Protein AF-A0A2D5XBX0-F1 (afdb_monomer)

Nearest PDB structures (foldseek):
  6sv5-assembly1_A  TM=4.045E-01  e=2.972E+00  Bacillus pumilus
  2owl-assembly1_B  TM=3.789E-01  e=2.784E+00  Escherichia coli
  5tbf-assembly1_B  TM=2.995E-01  e=1.882E+00  Vibrio cholerae
  6sul-assembly2_C  TM=3.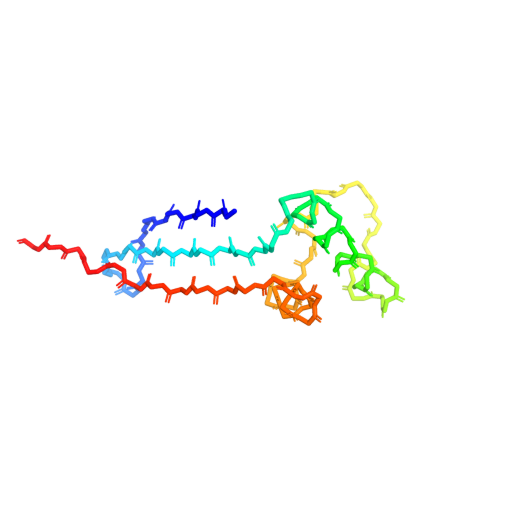680E-01  e=2.784E+00  Bacillus pumilus
  4xg7-assembly1_A  TM=3.502E-01  e=5.349E+00  Homo sapiens

Sequence (83 aa):
MLKVEAQGKKNDKDTSFEMTLSHEDGYDFTAIPVMACLLQYLDGSIQKPGLHWMGQLVEPVRLIADMEKMGIVMKTENVKTES

Radius of gyration: 15.23 Å; Cα contacts (8 Å, |Δi|>4): 92; chains: 1; bounding box: 36×26×45 Å

Structure (mmCIF, N/CA/C/O backbone):
data_AF-A0A2D5XBX0-F1
#
_entry.id   AF-A0A2D5XBX0-F1
#
loop_
_atom_site.group_PDB
_atom_site.id
_atom_site.type_symbol
_atom_site.label_atom_id
_atom_site.label_alt_id
_atom_site.label_comp_id
_atom_site.label_asym_id
_atom_site.label_entity_id
_atom_site.label_seq_id
_atom_site.pdbx_PDB_ins_code
_atom_site.Cartn_x
_atom_site.Cartn_y
_atom_site.Cartn_z
_atom_site.occupancy
_atom_site.B_iso_or_equiv
_atom_site.auth_seq_id
_atom_site.auth_comp_id
_atom_site.auth_asym_id
_atom_site.auth_atom_id
_atom_site.pdbx_PDB_model_num
ATOM 1 N N . MET A 1 1 ? 9.132 -3.178 11.367 1.00 87.44 1 MET A N 1
ATOM 2 C CA . MET A 1 1 ? 7.698 -3.085 11.721 1.00 87.44 1 MET A CA 1
ATOM 3 C C . MET A 1 1 ? 7.305 -1.621 11.746 1.00 87.44 1 MET A C 1
ATOM 5 O O . MET A 1 1 ? 8.040 -0.828 12.323 1.00 87.44 1 MET A O 1
ATOM 9 N N . LEU A 1 2 ? 6.189 -1.280 11.109 1.00 92.44 2 LEU A N 1
ATOM 10 C CA . LEU A 1 2 ? 5.590 0.053 11.093 1.00 92.44 2 LEU A CA 1
ATOM 11 C C . LEU A 1 2 ? 4.194 -0.034 11.706 1.00 92.44 2 LEU A C 1
ATOM 13 O O . LEU A 1 2 ? 3.495 -1.020 11.481 1.00 92.44 2 LEU A O 1
ATOM 17 N N . LYS A 1 3 ? 3.790 0.989 12.458 1.00 94.44 3 LYS A N 1
ATOM 18 C CA . LYS A 1 3 ? 2.468 1.067 13.079 1.00 94.44 3 LYS A CA 1
ATOM 19 C C . LYS A 1 3 ? 1.829 2.418 12.779 1.00 94.44 3 LYS A C 1
ATOM 21 O O . LYS A 1 3 ? 2.501 3.447 12.826 1.00 94.44 3 LYS A O 1
ATOM 26 N N . VAL A 1 4 ? 0.540 2.387 12.469 1.00 93.62 4 VAL A N 1
ATOM 27 C CA . VAL A 1 4 ? -0.310 3.557 12.257 1.00 93.62 4 VAL A CA 1
ATOM 28 C C . VAL A 1 4 ? -1.440 3.505 13.270 1.00 93.62 4 VAL A C 1
ATOM 30 O O . VAL A 1 4 ? -2.144 2.503 13.368 1.00 93.62 4 VAL A O 1
ATOM 33 N N . GLU A 1 5 ? -1.619 4.605 13.990 1.00 95.94 5 GLU A N 1
ATOM 34 C CA . GLU A 1 5 ? -2.757 4.839 14.873 1.00 95.94 5 GLU A CA 1
ATOM 35 C C . GLU A 1 5 ? -3.596 5.971 14.280 1.00 95.94 5 GLU A C 1
ATOM 37 O O . GLU A 1 5 ? -3.066 7.008 13.872 1.00 95.94 5 GLU A O 1
ATOM 42 N N . ALA A 1 6 ? -4.906 5.767 14.211 1.00 93.88 6 ALA A N 1
ATOM 43 C CA . ALA A 1 6 ? -5.851 6.744 13.700 1.00 93.88 6 ALA A CA 1
ATOM 44 C C . ALA A 1 6 ? -7.065 6.844 14.624 1.00 93.88 6 ALA A C 1
ATOM 46 O O . ALA A 1 6 ? -7.540 5.848 15.165 1.00 93.88 6 ALA A O 1
ATOM 47 N N . GLN A 1 7 ? -7.589 8.056 14.772 1.00 95.06 7 GLN A N 1
ATOM 48 C CA . GLN A 1 7 ? -8.820 8.336 15.505 1.00 95.06 7 GLN A CA 1
ATOM 49 C C . GLN A 1 7 ? -9.763 9.122 14.602 1.00 95.06 7 GLN A C 1
ATOM 51 O O . GLN A 1 7 ? -9.330 9.961 13.810 1.00 95.06 7 GLN A O 1
ATOM 56 N N . GLY A 1 8 ? -11.057 8.850 14.707 1.00 93.12 8 GLY A N 1
ATOM 57 C CA . GLY A 1 8 ? -12.060 9.535 13.905 1.00 93.12 8 GLY A CA 1
ATOM 58 C C . GLY A 1 8 ? -13.471 9.116 14.270 1.00 93.12 8 GLY A C 1
ATOM 59 O O . GLY A 1 8 ? -13.716 8.578 15.346 1.00 93.12 8 GLY A O 1
ATOM 60 N N . LYS A 1 9 ? -14.409 9.350 13.352 1.00 93.44 9 LYS A N 1
ATOM 61 C CA . LYS A 1 9 ? -15.813 8.967 13.517 1.00 93.44 9 LYS A CA 1
ATOM 62 C C . LYS A 1 9 ? -16.241 7.989 12.440 1.00 93.44 9 LYS A C 1
ATOM 64 O O . LYS A 1 9 ? -15.960 8.194 11.261 1.00 93.44 9 LYS A O 1
ATOM 69 N N . LYS A 1 10 ? -16.979 6.955 12.840 1.00 89.44 10 LYS A N 1
ATOM 70 C CA . LYS A 1 10 ? -17.650 6.020 11.933 1.00 89.44 10 LYS A CA 1
ATOM 71 C C . LYS A 1 10 ? -19.102 5.884 12.366 1.00 89.44 10 LYS A C 1
ATOM 73 O O . LYS A 1 10 ? -19.368 5.451 13.483 1.00 89.44 10 LYS A O 1
ATOM 78 N N . ASN A 1 11 ? -20.036 6.249 11.487 1.00 91.81 11 ASN A N 1
ATOM 79 C CA . ASN A 1 11 ? -21.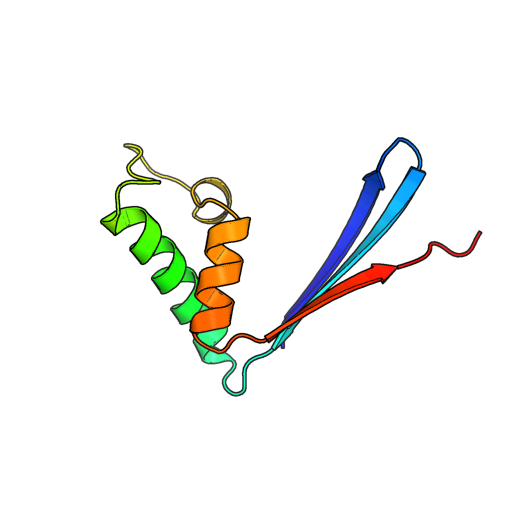471 6.309 11.801 1.00 91.81 11 ASN A CA 1
ATOM 80 C C . ASN A 1 11 ? -21.745 7.139 13.075 1.00 91.81 11 ASN A C 1
ATOM 82 O O . ASN A 1 11 ? -22.393 6.655 14.002 1.00 91.81 11 ASN A O 1
ATOM 86 N N . ASP A 1 12 ? -21.156 8.340 13.141 1.00 92.00 12 ASP A N 1
ATOM 87 C CA . ASP A 1 12 ? -21.217 9.297 14.263 1.00 92.00 12 ASP A CA 1
ATOM 88 C C . ASP A 1 12 ? -20.679 8.813 15.619 1.00 92.00 12 ASP A C 1
ATOM 90 O O . ASP A 1 12 ? -20.746 9.545 16.606 1.00 92.00 12 ASP A O 1
ATOM 94 N N . LYS A 1 13 ? -20.082 7.620 15.676 1.00 91.75 13 LYS A N 1
ATOM 95 C CA . LYS A 1 13 ? -19.403 7.106 16.868 1.00 91.75 13 LYS A CA 1
ATOM 96 C C . LYS A 1 13 ? -17.907 7.340 16.764 1.00 91.75 13 LYS A C 1
ATOM 98 O O . LYS A 1 13 ? -17.311 7.017 15.732 1.00 91.75 13 LYS A O 1
ATOM 103 N N . ASP A 1 14 ? -17.320 7.861 17.836 1.00 93.25 14 ASP A N 1
ATOM 104 C CA . ASP A 1 14 ? -15.870 7.956 17.960 1.00 93.25 14 ASP A CA 1
ATOM 105 C C . ASP A 1 14 ? -15.265 6.553 17.884 1.00 93.25 14 ASP A C 1
ATOM 107 O O . ASP A 1 14 ? -15.754 5.600 18.498 1.00 93.25 14 ASP A O 1
ATOM 111 N N . THR A 1 15 ? -14.227 6.418 17.071 1.00 93.62 15 THR A N 1
ATOM 112 C CA . THR A 1 15 ? -13.562 5.151 16.797 1.00 93.62 15 THR A CA 1
ATOM 113 C C . THR A 1 15 ? -12.065 5.368 16.702 1.00 93.62 15 THR A C 1
ATOM 115 O O . THR A 1 15 ? -11.596 6.351 16.123 1.00 93.62 15 THR A O 1
ATOM 118 N N . SER A 1 16 ? -11.326 4.393 17.213 1.00 94.12 16 SER A N 1
ATOM 119 C CA . SER A 1 16 ? -9.883 4.303 17.054 1.00 94.12 16 SER A CA 1
ATOM 120 C C . SER A 1 16 ? -9.542 3.093 16.191 1.00 94.12 16 SER A C 1
ATOM 122 O O . SER A 1 16 ? -10.215 2.059 16.231 1.00 94.12 16 SER A O 1
ATOM 124 N N . PHE A 1 17 ? -8.512 3.239 15.375 1.00 93.88 17 PHE A N 1
ATOM 125 C CA . PHE A 1 17 ? -8.037 2.234 14.441 1.00 93.88 17 PHE A CA 1
ATOM 126 C C . PHE A 1 17 ? -6.526 2.115 14.560 1.00 93.88 17 PHE A C 1
ATOM 128 O O . PHE A 1 17 ? -5.812 3.118 14.582 1.00 93.88 17 PHE A O 1
ATOM 135 N N . GLU A 1 18 ? -6.051 0.881 14.597 1.00 96.00 18 GLU A N 1
ATOM 1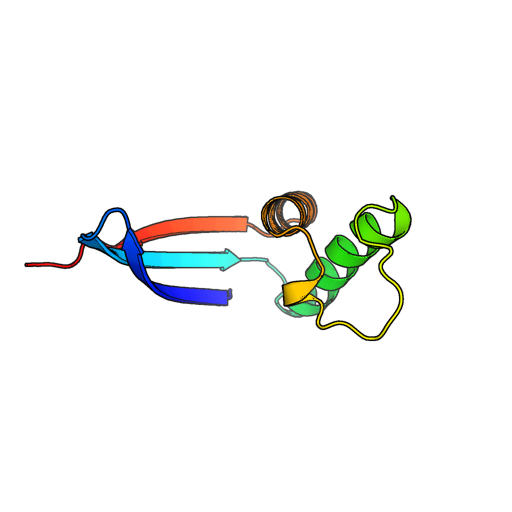36 C CA . GLU A 1 18 ? -4.639 0.555 14.572 1.00 96.00 18 GLU A CA 1
ATOM 137 C C . GLU A 1 18 ? -4.346 -0.366 13.389 1.00 96.00 18 GLU A C 1
ATOM 139 O O . GLU A 1 18 ? -5.075 -1.324 13.123 1.00 96.00 18 GLU A O 1
ATOM 144 N N . MET A 1 19 ? -3.253 -0.088 12.686 1.00 94.44 19 MET A N 1
ATOM 145 C CA . MET A 1 19 ? -2.699 -0.972 11.671 1.00 94.44 19 MET A CA 1
ATOM 146 C C . MET A 1 19 ? -1.214 -1.177 11.925 1.00 94.44 19 MET A C 1
ATOM 148 O O . MET A 1 19 ? -0.477 -0.217 12.141 1.00 94.44 19 MET A O 1
ATOM 152 N N . THR A 1 20 ? -0.769 -2.424 11.831 1.00 95.75 20 THR A N 1
ATOM 153 C CA . THR A 1 20 ? 0.647 -2.786 11.893 1.00 95.75 20 THR A CA 1
ATOM 154 C C . THR A 1 20 ? 1.058 -3.484 10.605 1.00 95.75 20 THR A C 1
ATOM 156 O O . THR A 1 20 ? 0.356 -4.371 10.122 1.00 95.75 20 THR A O 1
ATOM 159 N N . LEU A 1 21 ? 2.215 -3.098 10.072 1.00 95.06 21 LEU A N 1
ATOM 160 C CA . LEU A 1 21 ? 2.877 -3.731 8.938 1.00 95.06 21 LEU A CA 1
ATOM 161 C C . LEU A 1 21 ? 4.226 -4.307 9.386 1.00 95.06 21 LEU A C 1
ATOM 163 O O . LEU A 1 21 ? 5.033 -3.620 10.026 1.00 95.06 21 LEU A O 1
ATOM 167 N N . SER A 1 22 ? 4.510 -5.555 9.032 1.00 95.88 22 SER A N 1
ATOM 168 C CA . SER A 1 22 ? 5.771 -6.229 9.368 1.00 95.88 22 SER A CA 1
ATOM 169 C C . SER A 1 22 ? 6.384 -6.937 8.163 1.00 95.88 22 SER A C 1
ATOM 171 O O . SER A 1 22 ? 5.673 -7.544 7.373 1.00 95.88 22 SER A O 1
ATOM 173 N N . HIS A 1 23 ? 7.708 -6.860 8.065 1.00 94.94 23 HIS A N 1
ATOM 174 C CA . HIS A 1 23 ? 8.550 -7.576 7.114 1.00 94.94 23 HIS A CA 1
ATOM 175 C C . HIS A 1 23 ? 9.852 -7.948 7.836 1.00 94.94 23 HIS A C 1
ATOM 177 O O . HIS A 1 23 ? 10.209 -7.267 8.808 1.00 94.94 23 HIS A O 1
ATOM 183 N N . GLU A 1 24 ? 10.519 -9.020 7.407 1.00 91.94 24 GLU A N 1
ATOM 184 C CA . GLU A 1 24 ? 11.779 -9.474 8.015 1.00 91.94 24 GLU A CA 1
ATOM 185 C C . GLU A 1 24 ? 12.894 -8.439 7.826 1.00 91.94 24 GLU A C 1
ATOM 187 O O . GLU A 1 24 ? 13.612 -8.122 8.774 1.00 91.94 24 GLU A O 1
ATOM 192 N N . ASP A 1 25 ? 12.970 -7.851 6.630 1.00 91.12 25 ASP A N 1
ATOM 193 C CA . ASP A 1 25 ? 13.858 -6.735 6.315 1.00 91.12 25 ASP A CA 1
ATOM 194 C C . ASP A 1 25 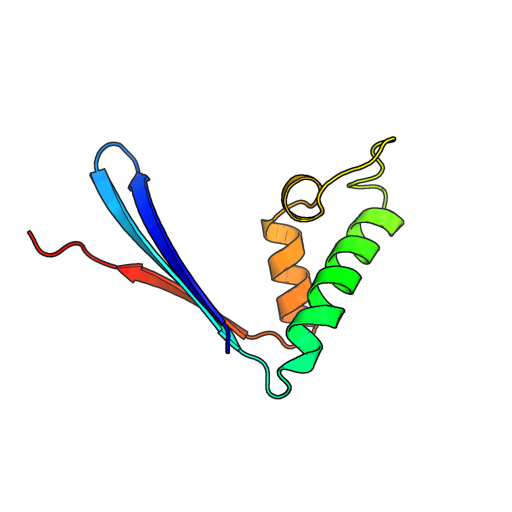? 13.089 -5.403 6.301 1.00 91.12 25 ASP A C 1
ATOM 196 O O . ASP A 1 25 ? 12.071 -5.243 5.625 1.00 91.12 25 ASP A O 1
ATOM 200 N N . GLY A 1 26 ? 13.587 -4.427 7.062 1.00 83.69 26 GLY A N 1
ATOM 201 C CA . GLY A 1 26 ? 13.031 -3.081 7.123 1.00 83.69 26 GLY A CA 1
ATOM 202 C C . GLY A 1 26 ? 13.242 -2.257 5.849 1.00 83.69 26 GLY A C 1
ATOM 203 O O . GLY A 1 26 ? 12.441 -1.357 5.588 1.00 83.69 26 GLY A O 1
ATOM 204 N N . TYR A 1 27 ? 14.271 -2.552 5.047 1.00 88.75 27 TYR A N 1
ATOM 205 C CA . TYR A 1 27 ? 14.533 -1.847 3.786 1.00 88.75 27 TYR A CA 1
ATOM 206 C C . TYR A 1 27 ? 13.413 -2.057 2.764 1.00 88.75 27 TYR A C 1
ATOM 208 O O . TYR A 1 27 ? 13.094 -1.142 1.998 1.00 88.75 27 TYR A O 1
ATOM 216 N N . ASP A 1 28 ? 12.737 -3.201 2.815 1.00 92.75 28 ASP A N 1
ATOM 217 C CA . ASP A 1 28 ? 11.641 -3.530 1.906 1.00 92.75 28 ASP A CA 1
ATOM 218 C C . ASP A 1 28 ? 10.412 -2.630 2.075 1.00 92.75 28 ASP A C 1
ATOM 220 O O . ASP A 1 28 ? 9.658 -2.433 1.122 1.00 92.75 28 ASP A O 1
ATOM 224 N N . PHE A 1 29 ? 10.260 -1.952 3.220 1.00 91.75 29 PHE A N 1
ATOM 225 C CA . PHE A 1 29 ? 9.242 -0.907 3.380 1.00 91.75 29 PHE A CA 1
ATOM 226 C C . PHE A 1 29 ? 9.466 0.318 2.484 1.00 91.75 29 PHE A C 1
ATOM 228 O O . PHE A 1 29 ? 8.566 1.145 2.358 1.00 91.75 29 PHE A O 1
ATOM 235 N N . THR A 1 30 ? 10.634 0.443 1.851 1.00 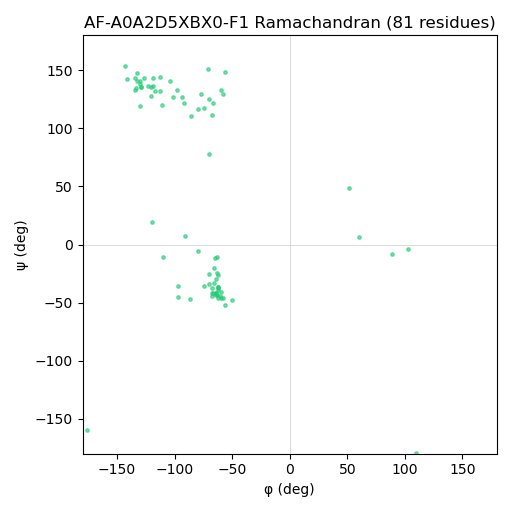90.56 30 THR A N 1
ATOM 236 C CA . THR A 1 30 ? 10.913 1.500 0.868 1.00 90.56 30 THR A CA 1
ATOM 237 C C . THR A 1 30 ? 10.708 1.027 -0.570 1.00 90.56 30 THR A C 1
ATOM 239 O O . THR A 1 30 ? 10.217 1.793 -1.396 1.00 90.56 30 THR A O 1
ATOM 242 N N . ALA A 1 31 ? 11.024 -0.236 -0.869 1.00 95.50 31 ALA A N 1
ATOM 243 C CA . ALA A 1 31 ? 10.954 -0.785 -2.220 1.00 95.50 31 ALA A CA 1
ATOM 244 C C . ALA A 1 31 ? 9.560 -1.331 -2.565 1.00 95.50 31 ALA A C 1
ATOM 246 O O . ALA A 1 31 ? 9.013 -1.010 -3.623 1.00 95.50 31 ALA A O 1
ATOM 247 N N . ILE A 1 32 ? 8.954 -2.117 -1.671 1.00 97.19 32 ILE A N 1
ATOM 248 C CA . ILE A 1 32 ? 7.683 -2.807 -1.932 1.00 97.19 32 ILE A CA 1
ATOM 249 C C . ILE A 1 32 ? 6.542 -1.824 -2.257 1.00 97.19 32 ILE A C 1
ATOM 251 O O . ILE A 1 32 ? 5.848 -2.049 -3.252 1.00 97.19 32 ILE A O 1
ATOM 255 N N . PRO A 1 33 ? 6.335 -0.709 -1.520 1.00 96.25 33 PRO A N 1
ATOM 256 C CA . PRO A 1 33 ? 5.274 0.237 -1.867 1.00 96.25 33 PRO A CA 1
ATOM 257 C C . PRO A 1 33 ? 5.480 0.877 -3.248 1.00 96.25 33 PRO A C 1
ATOM 259 O O . PRO A 1 33 ? 4.519 1.054 -3.997 1.00 96.25 33 PRO A O 1
ATOM 262 N N . VAL A 1 34 ? 6.730 1.182 -3.616 1.00 97.00 34 VAL A N 1
ATOM 263 C CA . VAL A 1 34 ? 7.070 1.735 -4.938 1.00 97.00 34 VAL A CA 1
ATOM 264 C C . VAL A 1 34 ? 6.750 0.724 -6.038 1.00 97.00 34 VAL A C 1
ATOM 266 O O . VAL A 1 34 ? 6.142 1.089 -7.044 1.00 97.00 34 VAL A O 1
ATOM 269 N N . MET A 1 35 ? 7.082 -0.552 -5.828 1.00 97.88 35 MET A N 1
ATOM 270 C CA . MET A 1 35 ? 6.738 -1.622 -6.766 1.00 97.88 35 MET A CA 1
ATOM 271 C C . MET A 1 35 ? 5.223 -1.802 -6.902 1.00 97.88 35 MET A C 1
ATOM 273 O O . MET A 1 35 ? 4.724 -1.893 -8.022 1.00 97.88 35 MET A O 1
ATOM 277 N N . ALA A 1 36 ? 4.473 -1.777 -5.796 1.00 97.81 36 ALA A N 1
ATOM 278 C CA . ALA A 1 36 ? 3.012 -1.870 -5.819 1.00 97.81 36 ALA A CA 1
ATOM 279 C C . ALA A 1 36 ? 2.363 -0.694 -6.580 1.00 97.81 36 ALA A C 1
ATOM 281 O O . ALA A 1 36 ? 1.421 -0.892 -7.346 1.00 97.81 36 ALA A O 1
ATOM 282 N N . CYS A 1 37 ? 2.898 0.523 -6.431 1.00 97.69 37 CYS A N 1
ATOM 283 C CA . CYS A 1 37 ? 2.495 1.682 -7.235 1.00 97.69 37 CYS A CA 1
ATOM 284 C C . CYS A 1 37 ? 2.788 1.468 -8.727 1.00 97.69 37 CYS A C 1
ATOM 286 O O . CYS A 1 37 ? 1.930 1.709 -9.577 1.00 97.69 37 CYS A O 1
ATOM 288 N N . LEU A 1 38 ? 3.989 0.980 -9.054 1.00 97.38 38 LEU A N 1
ATOM 289 C CA . LEU A 1 38 ? 4.405 0.762 -10.437 1.00 97.38 38 LEU A CA 1
ATOM 290 C C . LEU A 1 38 ? 3.520 -0.270 -11.148 1.00 97.38 38 LEU A C 1
ATOM 292 O O . LEU A 1 38 ? 3.203 -0.078 -12.319 1.00 97.38 38 LEU A O 1
ATOM 296 N N . LEU A 1 39 ? 3.071 -1.320 -10.453 1.00 98.12 39 LEU A N 1
ATOM 297 C CA . LEU A 1 39 ? 2.127 -2.292 -11.015 1.00 98.12 39 LEU A CA 1
ATOM 298 C C . LEU A 1 39 ? 0.827 -1.619 -11.484 1.00 98.12 39 LEU A C 1
ATOM 300 O O . LEU A 1 39 ? 0.404 -1.851 -12.616 1.00 98.12 39 LEU A O 1
ATOM 304 N N . GLN A 1 40 ? 0.255 -0.729 -10.667 1.00 97.81 40 GLN A N 1
ATOM 305 C CA . GLN A 1 40 ? -0.932 0.055 -11.036 1.00 97.81 40 GLN A CA 1
ATOM 306 C C . GLN A 1 40 ? -0.644 1.047 -12.180 1.00 97.81 40 GLN A C 1
ATOM 308 O O . GLN A 1 40 ? -1.500 1.357 -13.008 1.00 97.81 40 GLN A O 1
ATOM 313 N N . TYR A 1 41 ? 0.570 1.594 -12.251 1.00 97.19 41 TYR A N 1
ATOM 314 C CA . TYR A 1 41 ? 0.940 2.484 -13.354 1.00 97.19 41 TYR A CA 1
ATOM 315 C C . TYR A 1 41 ? 1.016 1.729 -14.690 1.00 97.19 41 TYR A C 1
ATOM 317 O O . TYR A 1 41 ? 0.514 2.206 -15.715 1.00 97.19 41 TYR A O 1
ATOM 325 N N . LEU A 1 42 ? 1.630 0.544 -14.671 1.00 97.62 42 LEU A N 1
ATOM 326 C CA . LEU A 1 42 ? 1.834 -0.296 -15.849 1.00 97.62 42 LEU A CA 1
ATOM 327 C C . LEU A 1 42 ? 0.527 -0.904 -16.371 1.00 97.62 42 LEU A C 1
ATOM 329 O O . LEU A 1 42 ? 0.384 -1.042 -17.584 1.00 97.62 42 LEU A O 1
ATOM 333 N N . ASP A 1 43 ? -0.428 -1.230 -15.494 1.00 96.88 43 ASP A N 1
ATOM 334 C CA . ASP A 1 43 ? -1.753 -1.722 -15.906 1.00 96.88 43 ASP A CA 1
ATOM 335 C C . ASP A 1 43 ? -2.721 -0.610 -16.359 1.00 96.88 43 ASP A C 1
ATOM 337 O O . ASP A 1 43 ? -3.804 -0.891 -16.873 1.00 96.88 43 ASP A O 1
ATOM 341 N N . GLY A 1 44 ? -2.314 0.654 -16.216 1.00 96.88 44 GLY A N 1
ATOM 342 C CA . GLY A 1 44 ? -3.070 1.817 -16.666 1.00 96.88 44 GLY A CA 1
ATOM 343 C C . GLY A 1 44 ? -4.060 2.382 -15.648 1.00 96.88 44 GLY A C 1
ATOM 344 O O . GLY A 1 44 ? -4.586 3.473 -15.879 1.00 96.88 44 GLY A O 1
ATOM 345 N N . SER A 1 45 ? -4.290 1.717 -14.512 1.00 96.75 45 SER A N 1
ATOM 346 C CA . SER A 1 45 ? -5.297 2.125 -13.516 1.00 96.75 45 SER A CA 1
ATOM 347 C C . SER A 1 45 ? -5.035 3.500 -12.892 1.00 96.75 45 SER A C 1
ATOM 349 O O . SER A 1 45 ? -5.980 4.192 -12.500 1.00 96.75 45 SER A O 1
ATOM 351 N N . ILE A 1 46 ? -3.772 3.936 -12.854 1.00 96.69 46 ILE A N 1
ATOM 352 C CA . ILE A 1 46 ? -3.373 5.243 -12.308 1.00 96.69 46 ILE A CA 1
ATOM 353 C C . ILE A 1 46 ? -2.682 6.157 -13.327 1.00 96.69 46 ILE A C 1
ATOM 355 O O . ILE A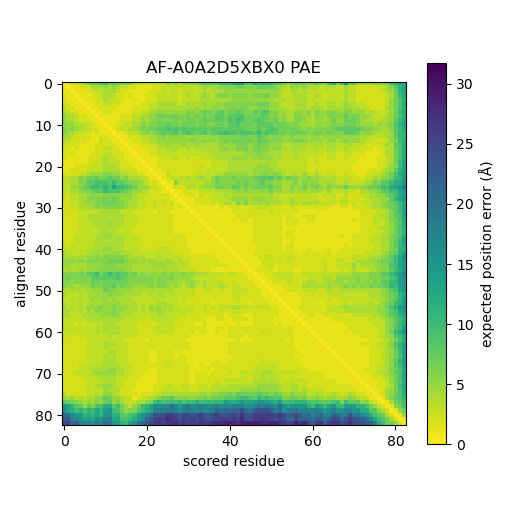 1 46 ? -2.008 7.110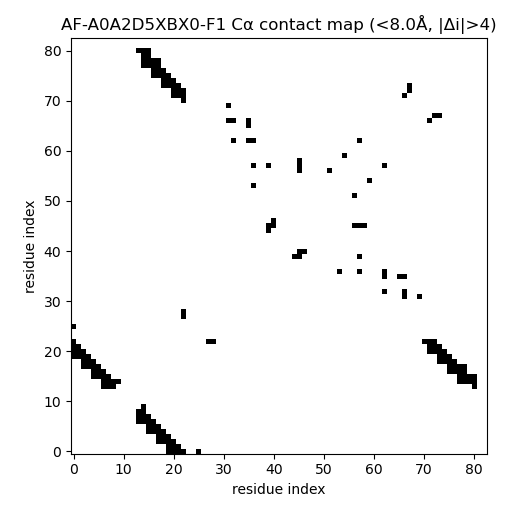 -12.933 1.00 96.69 46 ILE A O 1
ATOM 359 N N . GLN A 1 47 ? -2.839 5.912 -14.633 1.00 93.12 47 GLN A N 1
ATOM 360 C CA . GLN A 1 47 ? -2.277 6.780 -15.679 1.00 93.12 47 GLN A CA 1
ATOM 361 C C . GLN A 1 47 ? -3.001 8.136 -15.741 1.00 93.12 47 GLN A C 1
ATOM 363 O O . GLN A 1 47 ? -3.840 8.397 -16.601 1.00 93.12 47 GLN A O 1
ATOM 368 N N . LYS A 1 48 ? -2.661 9.024 -14.804 1.00 93.44 48 LYS A N 1
ATOM 369 C CA . LYS A 1 48 ? -3.143 10.406 -14.729 1.00 93.44 48 LYS A CA 1
ATOM 370 C C . LYS A 1 48 ? -1.986 11.358 -15.041 1.00 93.44 48 LYS A C 1
ATOM 372 O O . LYS A 1 48 ? -0.998 11.346 -14.308 1.00 93.44 48 LYS A O 1
ATOM 377 N N . PRO A 1 49 ? -2.081 12.199 -16.087 1.00 94.50 49 PRO A N 1
ATOM 378 C CA . PRO A 1 49 ? -1.053 13.197 -16.372 1.00 94.50 49 PRO A CA 1
ATOM 379 C C . PRO A 1 49 ? -0.796 14.126 -15.177 1.00 94.50 49 PRO A C 1
ATOM 381 O O . PRO A 1 49 ? -1.715 14.432 -14.416 1.00 94.50 49 PRO A O 1
ATOM 384 N N . GLY A 1 50 ? 0.443 14.597 -15.031 1.00 94.62 50 GLY A N 1
ATOM 385 C CA . GLY A 1 50 ? 0.846 15.546 -13.987 1.00 94.62 50 GLY A CA 1
ATOM 386 C C . GLY A 1 50 ? 1.744 14.947 -12.902 1.00 94.62 50 GLY A C 1
ATOM 387 O O . GLY A 1 50 ? 2.125 13.780 -12.957 1.00 94.62 50 GLY A O 1
ATOM 388 N N . LEU A 1 51 ? 2.108 15.784 -11.929 1.00 95.88 51 LEU A N 1
ATOM 389 C CA . LEU A 1 51 ? 2.877 15.390 -10.750 1.00 95.88 51 LEU A CA 1
ATOM 390 C C . LEU A 1 51 ? 1.911 15.063 -9.609 1.00 95.88 51 LEU A C 1
ATOM 392 O O . LEU A 1 51 ? 1.071 15.890 -9.260 1.00 95.88 51 LEU A O 1
ATOM 396 N N . HIS A 1 52 ? 2.058 13.881 -9.014 1.00 96.25 52 HIS A N 1
ATOM 397 C CA . HIS A 1 52 ? 1.163 13.379 -7.972 1.00 96.25 52 HIS A CA 1
ATOM 398 C C . HIS A 1 52 ? 1.955 12.833 -6.790 1.00 96.25 52 HIS A C 1
ATOM 400 O O . HIS A 1 52 ? 3.014 12.230 -6.964 1.00 96.25 52 HIS A O 1
ATOM 406 N N . TRP A 1 53 ? 1.403 12.973 -5.587 1.00 96.38 53 TRP A N 1
ATOM 407 C CA . TRP A 1 53 ? 1.869 12.217 -4.430 1.00 96.38 53 TRP A CA 1
ATOM 408 C C . TRP A 1 53 ? 1.336 10.788 -4.517 1.00 96.38 53 TRP A C 1
ATOM 410 O O . TRP A 1 53 ? 0.131 10.593 -4.671 1.00 96.38 53 TRP A O 1
ATOM 420 N N . MET A 1 54 ? 2.210 9.786 -4.371 1.00 94.88 54 MET A N 1
ATOM 421 C CA . MET A 1 54 ? 1.831 8.368 -4.472 1.00 94.88 54 MET A CA 1
ATOM 422 C C . MET A 1 54 ? 0.617 8.031 -3.597 1.00 94.88 54 MET A C 1
ATOM 424 O O . MET A 1 54 ? -0.340 7.444 -4.092 1.00 94.88 54 MET A O 1
ATOM 428 N N . GLY A 1 55 ? 0.622 8.466 -2.330 1.00 92.62 55 GLY A N 1
ATOM 429 C CA . GLY A 1 55 ? -0.456 8.191 -1.372 1.00 92.62 55 GLY A CA 1
ATOM 430 C C . GLY A 1 55 ? -1.822 8.788 -1.734 1.00 92.62 55 GLY A C 1
ATOM 431 O O . GLY A 1 55 ? -2.812 8.441 -1.104 1.00 92.62 55 GLY A O 1
ATOM 432 N N . GLN A 1 56 ? -1.889 9.670 -2.735 1.00 94.44 56 GLN A N 1
ATOM 433 C CA . GLN A 1 56 ? -3.135 10.248 -3.251 1.00 94.44 56 GLN A CA 1
ATOM 434 C C . GLN A 1 56 ? -3.493 9.735 -4.655 1.00 94.44 56 GLN A C 1
ATOM 436 O O . GLN A 1 56 ? -4.586 10.014 -5.148 1.00 94.44 56 GLN A O 1
ATOM 441 N N . LEU A 1 57 ? -2.573 9.027 -5.317 1.00 96.56 57 LEU A N 1
ATOM 442 C CA . LEU A 1 57 ? -2.733 8.557 -6.690 1.00 96.56 57 LEU A CA 1
ATOM 443 C C . LEU A 1 57 ? -3.216 7.104 -6.756 1.00 96.56 57 LEU A C 1
ATOM 445 O O . LEU A 1 57 ? -4.099 6.798 -7.557 1.00 96.56 57 LEU A O 1
ATOM 449 N N . VAL A 1 58 ? -2.609 6.234 -5.948 1.00 97.81 58 VAL A N 1
ATOM 450 C CA . VAL A 1 58 ? -2.849 4.784 -5.959 1.00 97.81 58 VAL A CA 1
ATOM 451 C C . VAL A 1 58 ? -4.225 4.425 -5.409 1.00 97.81 58 VAL A C 1
ATOM 453 O O . VAL A 1 58 ? -4.747 5.108 -4.528 1.00 97.81 58 VAL A O 1
ATOM 456 N N . GLU A 1 59 ? -4.795 3.317 -5.880 1.00 97.75 59 GLU A N 1
ATOM 457 C CA . GLU A 1 59 ? -5.941 2.709 -5.206 1.00 97.75 59 GLU A CA 1
ATOM 458 C C . GLU A 1 59 ? -5.437 1.999 -3.931 1.00 97.75 59 GLU A C 1
ATOM 460 O O . GLU A 1 59 ? -4.587 1.102 -4.026 1.00 97.75 59 GLU A O 1
ATOM 465 N N . PRO A 1 60 ? -5.882 2.427 -2.732 1.00 95.38 60 PRO A N 1
ATOM 466 C CA . PRO A 1 60 ? -5.285 2.002 -1.469 1.00 95.38 60 PRO A CA 1
ATOM 467 C C . PRO A 1 60 ? -5.508 0.522 -1.151 1.00 95.38 60 PRO A C 1
ATOM 469 O O . PRO A 1 60 ? -4.596 -0.118 -0.628 1.00 95.38 60 PRO A O 1
ATOM 472 N N . VAL A 1 61 ? -6.674 -0.050 -1.468 1.00 95.75 61 VAL A N 1
ATOM 473 C CA . VAL A 1 61 ? -6.952 -1.465 -1.162 1.00 95.75 61 VAL A CA 1
ATOM 474 C C . VAL A 1 61 ? -6.055 -2.372 -2.005 1.00 95.75 61 VAL A C 1
ATOM 476 O O . VAL A 1 61 ? -5.467 -3.330 -1.501 1.00 95.75 61 VAL A O 1
ATOM 479 N N . ARG A 1 62 ? -5.882 -2.032 -3.280 1.00 97.19 62 ARG A N 1
ATOM 480 C CA . ARG A 1 62 ? -5.017 -2.729 -4.222 1.00 97.19 62 ARG A CA 1
ATOM 481 C C . ARG A 1 62 ? -3.550 -2.602 -3.846 1.00 97.19 62 ARG A C 1
ATOM 483 O O . ARG A 1 62 ? -2.832 -3.594 -3.940 1.00 97.19 62 ARG A O 1
ATOM 490 N N . LEU A 1 63 ? -3.115 -1.416 -3.417 1.00 97.31 63 LEU A N 1
ATOM 491 C CA . LEU A 1 63 ? -1.746 -1.194 -2.956 1.00 97.31 63 LEU A CA 1
ATOM 492 C C . LEU A 1 63 ? -1.399 -2.166 -1.822 1.00 97.31 63 LEU A C 1
ATOM 494 O O . LEU A 1 63 ? -0.411 -2.889 -1.921 1.00 97.31 63 LEU A O 1
ATOM 498 N N . ILE A 1 64 ? -2.240 -2.218 -0.786 1.00 95.75 64 ILE A N 1
ATOM 499 C CA . ILE A 1 64 ? -2.046 -3.110 0.361 1.00 95.75 64 ILE A CA 1
ATOM 500 C C . ILE A 1 64 ? -2.052 -4.580 -0.078 1.00 95.75 64 ILE A C 1
ATOM 502 O O . ILE A 1 64 ? -1.157 -5.327 0.304 1.00 95.75 64 ILE A O 1
ATOM 506 N N . ALA A 1 65 ? -2.986 -4.987 -0.941 1.00 97.06 65 ALA A N 1
ATOM 507 C CA . ALA A 1 65 ? -3.051 -6.367 -1.425 1.00 97.06 65 ALA A CA 1
ATOM 508 C C . ALA A 1 65 ? -1.798 -6.790 -2.217 1.00 97.06 65 ALA A C 1
ATOM 510 O O . ALA A 1 65 ? -1.364 -7.939 -2.135 1.00 97.06 65 ALA A O 1
ATOM 511 N N . ASP A 1 66 ? -1.204 -5.888 -3.003 1.00 97.69 66 ASP A N 1
ATOM 512 C CA . ASP A 1 66 ? 0.043 -6.181 -3.716 1.00 97.69 66 ASP A CA 1
ATOM 513 C C . ASP A 1 66 ? 1.253 -6.187 -2.769 1.00 97.69 66 ASP A C 1
ATOM 515 O O . ASP A 1 66 ? 2.133 -7.034 -2.920 1.00 97.69 66 ASP A O 1
ATOM 519 N N . MET A 1 67 ? 1.269 -5.320 -1.751 1.00 97.19 67 MET A N 1
ATOM 520 C CA . MET A 1 67 ? 2.269 -5.355 -0.676 1.00 97.19 67 MET A CA 1
ATOM 521 C C . MET A 1 67 ? 2.241 -6.690 0.088 1.00 97.19 67 MET A C 1
ATOM 523 O O . MET A 1 67 ? 3.303 -7.249 0.366 1.00 97.19 67 MET A O 1
ATOM 527 N N . GLU A 1 68 ? 1.054 -7.237 0.370 1.00 96.69 68 GLU A N 1
ATOM 528 C CA . GLU A 1 68 ? 0.900 -8.547 1.020 1.00 96.69 68 GLU A CA 1
ATOM 529 C C . GLU A 1 68 ? 1.448 -9.695 0.166 1.00 96.69 68 GLU A C 1
ATOM 531 O O . GLU A 1 68 ? 2.167 -10.560 0.669 1.00 96.69 68 GLU A O 1
ATOM 536 N N . LYS A 1 69 ? 1.199 -9.677 -1.151 1.00 97.38 69 LYS A N 1
ATOM 537 C CA . LYS A 1 69 ? 1.779 -10.665 -2.084 1.00 97.38 69 LYS A CA 1
ATOM 538 C C . LYS A 1 69 ? 3.306 -10.604 -2.148 1.00 97.38 69 LYS A C 1
ATOM 540 O O . LYS A 1 69 ? 3.930 -11.596 -2.512 1.00 97.38 69 LYS A O 1
ATOM 545 N N . MET A 1 70 ? 3.893 -9.453 -1.823 1.00 96.94 70 MET A N 1
ATOM 546 C CA . MET A 1 70 ? 5.341 -9.237 -1.774 1.00 96.94 70 MET A CA 1
ATOM 547 C C . MET A 1 70 ? 5.949 -9.521 -0.392 1.00 96.94 70 MET A C 1
ATOM 549 O O . MET A 1 70 ? 7.135 -9.283 -0.199 1.00 96.94 70 MET A O 1
ATOM 553 N N . GLY A 1 71 ? 5.170 -10.060 0.552 1.00 96.19 71 GLY A N 1
ATOM 554 C CA . GLY A 1 71 ? 5.672 -10.558 1.835 1.00 96.19 71 GLY A CA 1
ATOM 555 C C . GLY A 1 71 ? 5.419 -9.641 3.030 1.00 96.19 71 GLY A C 1
ATOM 556 O O . GLY A 1 71 ? 5.714 -10.035 4.159 1.00 96.19 71 GLY A O 1
ATOM 557 N N . ILE A 1 72 ? 4.845 -8.445 2.839 1.00 96.75 72 ILE A N 1
ATOM 558 C CA . ILE A 1 72 ? 4.446 -7.603 3.974 1.00 96.75 72 ILE A CA 1
A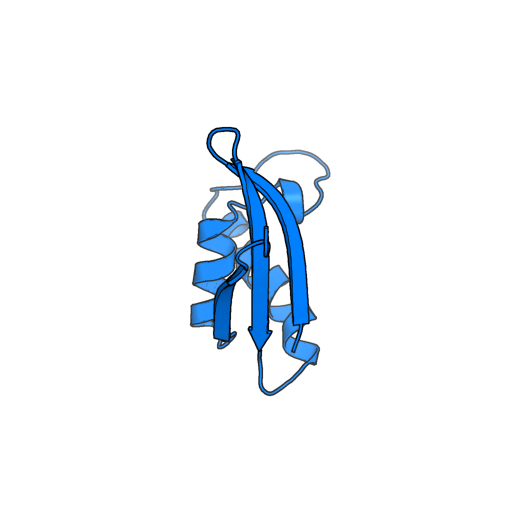TOM 559 C C . ILE A 1 72 ? 3.249 -8.245 4.676 1.00 96.75 72 ILE A C 1
ATOM 561 O O . ILE A 1 72 ? 2.205 -8.472 4.080 1.00 96.75 72 ILE A O 1
ATOM 565 N N . VAL A 1 73 ? 3.369 -8.479 5.977 1.00 96.38 73 VAL A N 1
ATOM 566 C CA . VAL A 1 73 ? 2.256 -8.948 6.806 1.00 96.38 73 VAL A CA 1
ATOM 567 C C . VAL A 1 73 ? 1.536 -7.741 7.396 1.00 96.38 73 VAL A C 1
ATOM 569 O O . VAL A 1 73 ? 2.152 -6.951 8.116 1.00 96.38 73 VAL A O 1
ATOM 572 N N . MET A 1 74 ? 0.236 -7.616 7.123 1.00 94.44 74 MET A N 1
ATOM 573 C CA . MET A 1 74 ? -0.625 -6.580 7.691 1.00 94.44 74 MET A CA 1
ATOM 574 C C . MET A 1 74 ? -1.522 -7.143 8.796 1.00 94.44 74 MET A C 1
ATOM 576 O O . MET A 1 74 ? -2.086 -8.231 8.684 1.00 94.44 74 MET A O 1
ATOM 580 N N . LYS A 1 75 ? -1.701 -6.361 9.862 1.00 95.25 75 LYS A N 1
ATOM 581 C CA . LYS A 1 75 ? -2.729 -6.580 10.884 1.00 95.25 75 LYS A CA 1
ATOM 582 C C . LYS A 1 75 ? -3.494 -5.289 11.129 1.00 95.25 75 LYS A C 1
ATOM 584 O O . LYS A 1 75 ? -2.890 -4.220 11.160 1.00 95.25 75 LYS A O 1
ATOM 589 N N . THR A 1 76 ? -4.804 -5.397 11.322 1.00 93.12 76 THR A N 1
ATOM 590 C CA . THR A 1 76 ? -5.685 -4.263 11.623 1.00 93.12 76 THR A CA 1
ATOM 591 C C . THR A 1 76 ? -6.531 -4.556 12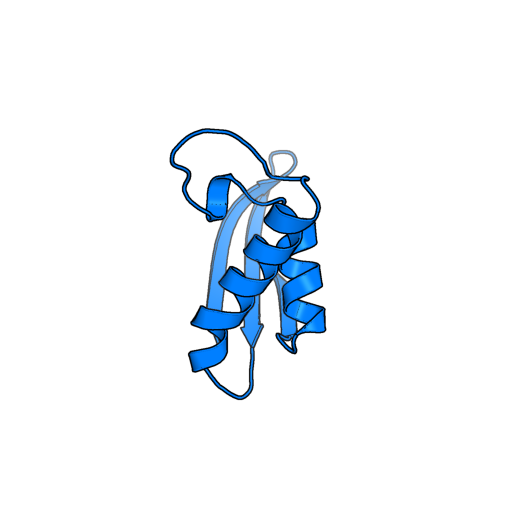.848 1.00 93.12 76 THR A C 1
ATOM 593 O O . THR A 1 76 ? -7.129 -5.632 12.931 1.00 93.12 76 THR A O 1
ATOM 596 N N . GLU A 1 77 ? -6.649 -3.589 13.748 1.00 90.44 77 GLU A N 1
ATOM 597 C CA . GLU A 1 77 ? -7.410 -3.710 14.986 1.00 90.44 77 GLU A CA 1
ATOM 598 C C . GLU A 1 77 ? -8.284 -2.464 15.189 1.00 90.44 77 GLU A C 1
ATOM 600 O O . GLU A 1 77 ? -7.835 -1.329 15.038 1.00 90.44 77 GLU A O 1
ATOM 605 N N . ASN A 1 78 ? -9.563 -2.669 15.524 1.00 82.75 78 ASN A N 1
ATOM 606 C CA . ASN A 1 78 ? -10.416 -1.579 15.997 1.00 82.75 78 ASN A CA 1
ATOM 607 C C . ASN A 1 78 ? -10.192 -1.446 17.499 1.00 82.75 78 ASN A C 1
ATOM 609 O O . ASN A 1 78 ? -10.595 -2.325 18.267 1.00 82.75 78 ASN A O 1
ATOM 613 N N . VAL A 1 79 ? -9.563 -0.354 17.913 1.00 76.00 79 VAL A N 1
ATOM 614 C CA . VAL A 1 79 ? -9.312 -0.095 19.326 1.00 76.00 79 VAL A CA 1
ATOM 615 C C . VAL A 1 79 ? -10.608 0.448 19.921 1.00 76.00 79 VAL A C 1
ATOM 617 O O . VAL A 1 79 ? -11.114 1.490 19.500 1.00 76.00 79 VAL A O 1
ATOM 620 N N . LYS A 1 80 ? -11.195 -0.291 20.868 1.00 64.56 80 LYS A N 1
ATOM 621 C CA . LYS A 1 80 ? -12.358 0.193 21.617 1.00 64.56 80 LYS A CA 1
ATOM 622 C C . LYS A 1 80 ? -11.906 1.369 22.474 1.00 64.56 80 LYS A C 1
ATOM 624 O O . LYS A 1 80 ? -11.016 1.209 23.301 1.00 64.56 80 LYS A O 1
ATOM 629 N N . THR A 1 81 ? -12.522 2.526 22.285 1.00 56.88 81 THR A N 1
ATOM 630 C CA . THR A 1 81 ? -12.378 3.653 23.205 1.00 56.88 81 THR A CA 1
ATOM 631 C C . THR A 1 81 ? -13.049 3.249 24.518 1.00 56.88 81 THR A C 1
ATOM 633 O O . THR A 1 81 ? -14.262 3.024 24.540 1.00 56.88 81 THR A O 1
ATOM 636 N N . GLU A 1 82 ? -12.273 3.059 25.586 1.00 55.44 82 GLU A N 1
ATOM 637 C CA . GLU A 1 82 ? -12.836 2.904 26.930 1.00 55.44 82 GLU A CA 1
ATOM 638 C C . GLU A 1 82 ? -13.670 4.155 27.249 1.00 55.44 82 GLU A C 1
ATOM 640 O O . GLU A 1 82 ? -13.240 5.279 26.981 1.00 55.44 82 GLU A O 1
ATOM 645 N N . SER A 1 83 ? -14.910 3.925 27.690 1.00 45.44 83 SER A N 1
ATOM 646 C CA . SER A 1 83 ? -15.904 4.954 28.031 1.00 45.44 83 SER A CA 1
ATOM 647 C C . SER A 1 83 ? -15.695 5.487 29.439 1.00 45.44 83 SER A C 1
ATOM 649 O O . SER A 1 83 ? -15.343 4.662 30.311 1.00 45.44 83 SER A O 1
#

Mean predicted aligned error: 4.4 Å

Foldseek 3Di:
DDKDWDWDDDPNDTWIKIKDKDDPDPCVVVVLLVVLLVVCVVVPVQPDDDDDDSVVRDDVVSSVVSSVVVPIDMDMDIDDDDD

pLDDT: mean 92.56, std 9.17, range [45.44, 98.12]

Solvent-accessible surface area (backbone atoms only — not comparable to full-atom values): 5066 Å² total; per-residue (Å²): 104,51,77,49,80,46,75,50,70,57,94,89,36,83,42,33,40,37,38,38,41,39,48,96,55,67,69,48,74,64,50,43,60,54,52,31,48,48,54,38,46,74,74,50,82,49,73,61,92,80,89,75,57,65,93,77,59,55,61,66,71,58,37,52,55,46,31,41,76,72,59,39,46,76,48,77,45,78,47,79,77,85,128

Secondary structure (DSSP, 8-state):
-EEEEEEEEETTEEEEEEEEEE-SSSTHHHHHHHHHHHHHHHTTTT--SS---HHHHS-HHHHHHHHHHTTPEEEEEEE----